Protein AF-A0AAE1NSE3-F1 (afdb_monomer_lite)

pLDDT: mean 90.67, std 11.23, range [42.59, 98.44]

InterPro domains:
  IPR002073 3'5'-cyclic nucleotide phosphodiesterase, catalytic domain [PF00233] (1-126)
  IPR002073 3'5'-cyclic nucleotide phosphodiesterase, catalytic domain [PS51845] (1-142)
  IPR023088 3'5'-cyclic nucleotide phosphodiesterase [PR00387] (44-57)
  IPR023088 3'5'-cyclic nucleotide phosphodiesterase [PR00387] (61-77)
  IPR036971 3'5'-cyclic nucleotide phosphodiesterase, catalytic domain superfamily [G3DSA:1.10.1300.10] (1-157)

Radius of gyration: 18.24 Å; chains: 1; bounding box: 42×44×53 Å

Organism: NCBI:txid1843537

Secondary structure (DSSP, 8-state):
-HHHHHTT-HHHHHHHHHHHHHHHHH---TT-HHHHHHHHHHHHHHHHTGGGGS-HHHHHHHHHHHHHHHHHHHHHHHHTT----GGG-TTT--HHHHHHHHIIIIIHHHHHHHHHH-GGGHHHHHHHHHHHHHHHHHHHHHHHH-TT---STHHHH-THHHHHHHHHHH-

Sequence (171 aa):
MRDIILATDLAHHLRIVSELREIAASGYDSTNPRHHQLLICLLMTAADLSDQTKDWHSSKHVAELIYKEFFTQGDLEKAMGNMPLEMMDREKAFIPELQLQFLDDVAIPVYEIVAKMFPEAVEPYNNVKANFRHWSRLKDVYKRRKPASTSSLEVFEDDTLEDELEIEQQA

Structure (mmCIF, N/CA/C/O backbone):
data_AF-A0AAE1NSE3-F1
#
_entry.id   AF-A0AAE1NSE3-F1
#
loop_
_atom_site.group_PDB
_atom_site.id
_atom_site.type_symbol
_atom_site.label_atom_id
_atom_site.label_alt_id
_atom_site.label_comp_id
_atom_site.label_asym_id
_atom_site.label_entity_id
_atom_site.label_seq_id
_atom_site.pdbx_PDB_ins_code
_atom_site.Cartn_x
_atom_site.Cartn_y
_atom_site.Cartn_z
_atom_site.occupancy
_atom_site.B_iso_or_equiv
_atom_site.auth_seq_id
_atom_site.auth_comp_id
_atom_site.auth_asym_id
_atom_site.auth_atom_id
_atom_site.pdbx_PDB_model_num
ATOM 1 N N . MET A 1 1 ? -4.362 -9.459 -20.816 1.00 78.50 1 MET A N 1
ATOM 2 C CA . MET A 1 1 ? -5.495 -9.142 -19.915 1.00 78.50 1 MET A CA 1
ATOM 3 C C . MET A 1 1 ? -5.504 -10.054 -18.694 1.00 78.50 1 MET A C 1
ATOM 5 O O . MET A 1 1 ? -5.364 -9.522 -17.607 1.00 78.50 1 MET A O 1
ATOM 9 N N . ARG A 1 2 ? -5.567 -11.390 -18.846 1.00 88.06 2 ARG A N 1
ATOM 10 C CA . ARG A 1 2 ? -5.487 -12.345 -17.717 1.00 88.06 2 ARG A CA 1
ATOM 11 C C . ARG A 1 2 ? -4.340 -12.045 -16.744 1.00 88.06 2 ARG A C 1
ATOM 13 O O . ARG A 1 2 ? -4.592 -11.837 -15.568 1.00 88.06 2 ARG A O 1
ATOM 20 N N . ASP A 1 3 ? -3.110 -11.975 -17.244 1.00 81.44 3 ASP A N 1
ATOM 21 C CA . ASP A 1 3 ? -1.923 -11.814 -16.385 1.00 81.44 3 ASP A CA 1
ATOM 22 C C . ASP A 1 3 ? -1.854 -10.440 -15.708 1.00 81.44 3 ASP A C 1
ATOM 24 O O . ASP A 1 3 ? -1.223 -10.289 -14.672 1.00 81.44 3 ASP A O 1
ATOM 28 N N . ILE A 1 4 ? -2.542 -9.449 -16.278 1.00 84.50 4 ILE A N 1
ATOM 29 C CA . ILE A 1 4 ? -2.635 -8.098 -15.726 1.00 84.50 4 ILE A CA 1
ATOM 30 C C . ILE A 1 4 ? -3.609 -8.089 -14.545 1.00 84.50 4 ILE A C 1
ATOM 32 O O . ILE A 1 4 ? -3.285 -7.543 -13.502 1.00 84.50 4 ILE A O 1
ATOM 36 N N . ILE A 1 5 ? -4.758 -8.759 -14.674 1.00 88.19 5 ILE A N 1
ATOM 37 C CA . ILE A 1 5 ? -5.710 -8.926 -13.564 1.00 88.19 5 ILE A CA 1
ATOM 38 C C . ILE A 1 5 ? -5.058 -9.720 -12.427 1.00 88.19 5 ILE A C 1
ATOM 40 O O . ILE A 1 5 ? -5.189 -9.361 -11.271 1.00 88.19 5 ILE A O 1
ATOM 44 N N . LEU A 1 6 ? -4.295 -10.771 -12.736 1.00 84.56 6 LEU A N 1
ATOM 45 C CA . LEU A 1 6 ? -3.573 -11.522 -11.702 1.00 84.56 6 LEU A CA 1
ATOM 46 C C . LEU A 1 6 ? -2.472 -10.700 -11.012 1.00 84.56 6 LEU A C 1
ATOM 48 O O . LEU A 1 6 ? -2.054 -11.058 -9.916 1.00 84.56 6 LEU A O 1
ATOM 52 N N . ALA A 1 7 ? -2.004 -9.613 -11.629 1.00 84.75 7 ALA A N 1
ATOM 53 C CA . ALA A 1 7 ? -1.001 -8.735 -11.040 1.00 84.75 7 ALA A CA 1
ATOM 54 C C . ALA A 1 7 ? -1.568 -7.761 -9.992 1.00 84.75 7 ALA A C 1
ATOM 56 O O . ALA A 1 7 ? -0.774 -7.165 -9.267 1.00 84.75 7 ALA A O 1
ATOM 57 N N . THR A 1 8 ? -2.897 -7.608 -9.888 1.00 89.31 8 THR A N 1
ATOM 58 C CA . THR A 1 8 ? -3.532 -6.817 -8.814 1.00 89.31 8 THR A CA 1
ATOM 59 C C . THR A 1 8 ? -3.556 -7.573 -7.481 1.00 89.31 8 THR A C 1
ATOM 61 O O . THR A 1 8 ? -3.733 -6.972 -6.430 1.00 89.31 8 THR A O 1
ATOM 64 N N . ASP A 1 9 ? -3.325 -8.891 -7.487 1.00 93.00 9 ASP A N 1
ATOM 65 C CA . ASP A 1 9 ? -3.123 -9.656 -6.256 1.00 93.00 9 ASP A CA 1
ATOM 66 C C . ASP A 1 9 ? -1.811 -9.220 -5.578 1.00 93.00 9 ASP A C 1
ATOM 68 O O . ASP A 1 9 ? -0.711 -9.480 -6.081 1.00 93.00 9 ASP A O 1
ATOM 72 N N . LEU A 1 10 ? -1.910 -8.597 -4.401 1.00 92.94 10 LEU A N 1
ATOM 73 C CA . LEU A 1 10 ? -0.743 -8.187 -3.617 1.00 92.94 10 LEU A CA 1
ATOM 74 C C . LEU A 1 10 ? 0.176 -9.368 -3.274 1.00 92.94 10 LEU A C 1
ATOM 76 O O . LEU A 1 10 ? 1.393 -9.197 -3.241 1.00 92.94 10 LEU A O 1
ATOM 80 N N . ALA A 1 11 ? -0.346 -10.588 -3.107 1.00 93.06 11 ALA A N 1
ATOM 81 C CA . ALA A 1 11 ? 0.502 -11.760 -2.903 1.00 93.06 11 ALA A CA 1
ATOM 82 C C . ALA A 1 11 ? 1.337 -12.078 -4.153 1.00 93.06 11 ALA A C 1
ATOM 84 O O . ALA A 1 11 ? 2.470 -12.547 -4.040 1.00 93.06 11 ALA A O 1
ATOM 85 N N . HIS A 1 12 ? 0.807 -11.819 -5.353 1.00 93.94 12 HIS A N 1
ATOM 86 C CA . HIS A 1 12 ? 1.590 -11.882 -6.584 1.00 93.94 12 HIS A CA 1
ATOM 87 C C . HIS A 1 12 ? 2.639 -10.773 -6.633 1.00 93.94 12 HIS A C 1
ATOM 89 O O . HIS A 1 12 ? 3.799 -11.075 -6.916 1.00 93.94 12 HIS A O 1
ATOM 95 N N . HIS A 1 13 ? 2.269 -9.531 -6.308 1.00 95.56 13 HIS A N 1
ATOM 96 C CA . HIS A 1 13 ? 3.212 -8.412 -6.256 1.00 95.56 13 HIS A CA 1
ATOM 97 C C . HIS A 1 13 ? 4.409 -8.708 -5.333 1.00 95.56 13 HIS A C 1
ATOM 99 O O . HIS A 1 13 ? 5.562 -8.607 -5.754 1.00 95.56 13 HIS A O 1
ATOM 105 N N . LEU A 1 14 ? 4.147 -9.175 -4.108 1.00 94.31 14 LEU A N 1
ATOM 106 C CA . LEU A 1 14 ? 5.182 -9.499 -3.121 1.00 94.31 14 LEU A CA 1
ATOM 107 C C . LEU A 1 14 ? 6.136 -10.610 -3.586 1.00 94.31 14 LEU A C 1
ATOM 109 O O . LEU A 1 14 ? 7.305 -10.609 -3.206 1.00 94.31 14 LEU A O 1
ATOM 113 N N . ARG A 1 15 ? 5.683 -11.536 -4.444 1.00 96.00 15 ARG A N 1
ATOM 114 C CA . ARG A 1 15 ? 6.551 -12.574 -5.029 1.00 96.00 15 ARG A CA 1
ATOM 115 C C . ARG A 1 15 ? 7.545 -12.022 -6.051 1.00 96.00 15 ARG A C 1
ATOM 117 O O . ARG A 1 15 ? 8.615 -12.602 -6.197 1.00 96.00 15 ARG A O 1
ATOM 124 N N . ILE A 1 16 ? 7.198 -10.943 -6.756 1.00 96.12 16 ILE A N 1
ATOM 125 C CA . ILE A 1 16 ? 8.005 -10.390 -7.860 1.00 96.12 16 ILE A CA 1
ATOM 126 C C . ILE A 1 16 ? 8.756 -9.102 -7.490 1.00 96.12 16 ILE A C 1
ATOM 128 O O . ILE A 1 16 ? 9.538 -8.600 -8.294 1.00 96.12 16 ILE A O 1
ATOM 132 N N . VAL A 1 17 ? 8.549 -8.551 -6.287 1.00 96.56 17 VAL A N 1
ATOM 133 C CA . VAL A 1 17 ? 9.111 -7.248 -5.879 1.00 96.56 17 VAL A CA 1
ATOM 134 C C . VAL A 1 17 ? 10.645 -7.200 -5.911 1.00 96.56 17 VAL A C 1
ATOM 136 O O . VAL A 1 17 ? 11.227 -6.155 -6.197 1.00 96.56 17 VAL A O 1
ATOM 139 N N . SER A 1 18 ? 11.325 -8.323 -5.669 1.00 97.25 18 SER A N 1
ATOM 140 C CA . SER A 1 18 ? 12.786 -8.414 -5.781 1.00 97.25 18 SER A CA 1
ATOM 141 C C . SER A 1 18 ? 13.264 -8.216 -7.222 1.00 97.25 18 SER A C 1
ATOM 143 O O . SER A 1 18 ? 14.172 -7.420 -7.449 1.00 97.25 18 SER A O 1
ATOM 145 N N . GLU A 1 19 ? 12.612 -8.862 -8.193 1.00 97.56 19 GLU A N 1
ATOM 146 C CA . GLU A 1 19 ? 12.887 -8.675 -9.624 1.00 97.56 19 GLU A CA 1
ATOM 147 C C . GLU A 1 19 ? 12.563 -7.239 -10.061 1.00 97.56 19 GLU A C 1
ATOM 149 O O . GLU A 1 19 ? 13.322 -6.633 -10.813 1.00 97.56 19 GLU A O 1
ATOM 154 N N . LEU A 1 20 ? 11.476 -6.652 -9.543 1.00 97.75 20 LEU A N 1
ATOM 155 C CA . LEU A 1 20 ? 11.123 -5.250 -9.799 1.00 97.75 20 LEU A CA 1
ATOM 156 C C . LEU A 1 20 ? 12.217 -4.280 -9.325 1.00 97.75 20 LEU A C 1
ATOM 158 O O . LEU A 1 20 ? 12.589 -3.347 -10.041 1.00 97.75 20 LEU A O 1
ATOM 162 N N . ARG A 1 21 ? 12.785 -4.519 -8.139 1.00 97.81 21 ARG A N 1
ATOM 163 C CA . ARG A 1 21 ? 13.918 -3.735 -7.624 1.00 97.81 21 ARG A CA 1
ATOM 164 C C . ARG A 1 21 ? 15.176 -3.920 -8.471 1.00 97.81 21 ARG A C 1
ATOM 166 O O . ARG A 1 21 ? 15.904 -2.949 -8.685 1.00 97.81 21 ARG A O 1
ATOM 173 N N . GLU A 1 22 ? 15.426 -5.135 -8.954 1.00 97.50 22 GLU A N 1
ATOM 174 C CA . GLU A 1 22 ? 16.567 -5.444 -9.817 1.00 97.50 22 GLU A CA 1
ATOM 175 C C . GLU A 1 22 ? 16.472 -4.720 -11.161 1.00 97.50 22 GLU A C 1
ATOM 177 O O . GLU A 1 22 ? 17.430 -4.044 -11.543 1.00 97.50 22 GLU A O 1
ATOM 182 N N . ILE A 1 23 ? 15.325 -4.763 -11.849 1.00 97.38 23 ILE A N 1
ATOM 183 C CA . ILE A 1 23 ? 15.157 -4.047 -13.127 1.00 97.38 23 ILE A CA 1
ATOM 184 C C . ILE A 1 23 ? 15.243 -2.529 -12.938 1.00 97.38 23 ILE A C 1
ATOM 186 O O . ILE A 1 23 ? 15.816 -1.833 -13.773 1.00 97.38 23 ILE A O 1
ATOM 190 N N . ALA A 1 24 ? 14.745 -2.001 -11.816 1.00 96.81 24 ALA A N 1
ATOM 191 C CA . ALA A 1 24 ? 14.853 -0.579 -11.510 1.00 96.81 24 ALA A CA 1
ATOM 192 C C . ALA A 1 24 ? 16.297 -0.156 -11.190 1.00 96.81 24 ALA A C 1
ATOM 194 O O . ALA A 1 24 ? 16.649 1.008 -11.352 1.00 96.81 24 ALA A O 1
ATOM 195 N N . ALA A 1 25 ? 17.145 -1.074 -10.714 1.00 96.62 25 ALA A N 1
ATOM 196 C CA . ALA A 1 25 ? 18.559 -0.813 -10.446 1.00 96.62 25 ALA A CA 1
ATOM 197 C C . ALA A 1 25 ? 19.457 -1.002 -11.676 1.00 96.62 25 ALA A C 1
ATOM 199 O O . ALA A 1 25 ? 20.375 -0.213 -11.878 1.00 96.62 25 ALA A O 1
ATOM 200 N N . SER A 1 26 ? 19.208 -2.047 -12.464 1.00 95.69 26 SER A N 1
ATOM 201 C CA . SER A 1 26 ? 20.019 -2.433 -13.627 1.00 95.69 26 SER A CA 1
ATOM 202 C C . SER A 1 26 ? 19.624 -1.707 -14.915 1.00 95.69 26 SER A C 1
ATOM 204 O O . SER A 1 26 ? 20.433 -1.617 -15.836 1.00 95.69 26 SER A O 1
ATOM 206 N N . GLY A 1 27 ? 18.418 -1.140 -14.956 1.00 95.69 27 GLY A N 1
ATOM 207 C CA . GLY A 1 27 ? 17.861 -0.482 -16.127 1.00 95.69 27 GLY A CA 1
ATOM 208 C C . GLY A 1 27 ? 16.859 -1.375 -16.854 1.00 95.69 27 GLY A C 1
ATOM 209 O O . GLY A 1 27 ? 17.023 -2.587 -17.002 1.00 95.69 27 GLY A O 1
ATOM 210 N N . TYR A 1 28 ? 15.789 -0.749 -17.327 1.00 96.94 28 TYR A N 1
ATOM 211 C CA . TYR A 1 28 ? 14.774 -1.415 -18.125 1.00 96.94 28 TYR A CA 1
ATOM 212 C C . TYR A 1 28 ? 15.289 -1.712 -19.546 1.00 96.94 28 TYR A C 1
ATOM 214 O O . TYR A 1 28 ? 15.860 -0.837 -20.193 1.00 96.94 28 TYR A O 1
ATOM 222 N N . ASP A 1 29 ? 15.026 -2.920 -20.054 1.00 97.31 29 ASP A N 1
ATOM 223 C CA . ASP A 1 29 ? 15.384 -3.360 -21.406 1.00 97.31 29 ASP A CA 1
ATOM 224 C C . ASP A 1 29 ? 14.097 -3.696 -22.167 1.00 97.31 29 ASP A C 1
ATOM 226 O O . ASP A 1 29 ? 13.397 -4.654 -21.837 1.00 97.31 29 ASP A O 1
ATOM 230 N N . SER A 1 30 ? 13.783 -2.905 -23.194 1.00 95.50 30 SER A N 1
ATOM 231 C CA . SER A 1 30 ? 12.582 -3.075 -24.021 1.00 95.50 30 SER A CA 1
ATOM 232 C C . SER A 1 30 ? 12.637 -4.288 -24.950 1.00 95.50 30 SER A C 1
ATOM 234 O O . SER A 1 30 ? 11.628 -4.680 -25.529 1.00 95.50 30 SER A O 1
ATOM 236 N N . THR A 1 31 ? 13.799 -4.915 -25.112 1.00 97.25 31 THR A N 1
ATOM 237 C CA . THR A 1 31 ? 13.920 -6.147 -25.895 1.00 97.25 31 THR A CA 1
ATOM 23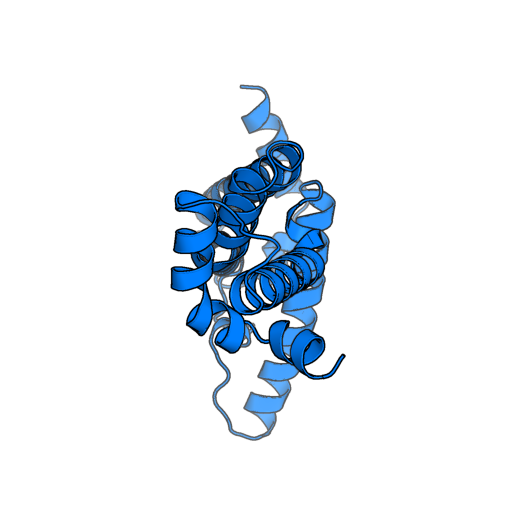8 C C . THR A 1 31 ? 13.704 -7.394 -25.044 1.00 97.25 31 THR A C 1
ATOM 240 O O . THR A 1 31 ? 13.437 -8.464 -25.592 1.00 97.25 31 THR A O 1
ATOM 243 N N . ASN A 1 32 ? 13.746 -7.259 -23.712 1.00 97.69 32 ASN A N 1
ATOM 244 C CA . ASN A 1 32 ? 13.552 -8.351 -22.772 1.00 97.69 32 ASN A CA 1
ATOM 245 C C . ASN A 1 32 ? 12.054 -8.535 -22.437 1.00 97.69 32 ASN A C 1
ATOM 247 O O . ASN A 1 32 ? 11.460 -7.700 -21.744 1.00 97.69 32 ASN A O 1
ATOM 251 N N . PRO A 1 33 ? 11.419 -9.656 -22.844 1.00 96.69 33 PRO A N 1
ATOM 252 C CA . PRO A 1 33 ? 9.999 -9.888 -22.581 1.00 96.69 33 PRO A CA 1
ATOM 253 C C . PRO A 1 33 ? 9.652 -9.952 -21.086 1.00 96.69 33 PRO A C 1
ATOM 255 O O . PRO A 1 33 ? 8.550 -9.565 -20.694 1.00 96.69 33 PRO A O 1
ATOM 258 N N . ARG A 1 34 ? 10.587 -10.407 -20.236 1.00 96.06 34 ARG A N 1
ATOM 259 C CA . ARG A 1 34 ? 10.389 -10.458 -18.781 1.00 96.06 34 ARG A CA 1
ATOM 260 C C . ARG A 1 34 ? 10.358 -9.057 -18.182 1.00 96.06 34 ARG A C 1
ATOM 262 O O . ARG A 1 34 ? 9.493 -8.795 -17.353 1.00 96.06 34 ARG A O 1
ATOM 269 N N . HIS A 1 35 ? 11.233 -8.152 -18.629 1.00 97.69 35 HIS A N 1
ATOM 270 C CA . HIS A 1 35 ? 11.219 -6.757 -18.173 1.00 97.69 35 HIS A CA 1
ATOM 271 C C . HIS A 1 35 ? 9.891 -6.095 -18.551 1.00 97.69 35 HIS A C 1
ATOM 273 O O . HIS A 1 35 ? 9.254 -5.480 -17.698 1.00 97.69 35 HIS A O 1
ATOM 279 N N . HIS A 1 36 ? 9.423 -6.299 -19.787 1.00 96.50 36 HIS A N 1
ATOM 280 C CA . HIS A 1 36 ? 8.106 -5.833 -20.232 1.00 96.50 36 HIS A CA 1
ATOM 281 C C . HIS A 1 36 ? 6.966 -6.336 -19.337 1.00 96.50 36 HIS A C 1
ATOM 283 O O . HIS A 1 36 ? 6.117 -5.550 -18.918 1.00 96.50 36 HIS A O 1
ATOM 289 N N . GLN A 1 37 ? 6.945 -7.634 -19.023 1.00 95.81 37 GLN A N 1
ATOM 290 C CA . GLN A 1 37 ? 5.932 -8.220 -18.145 1.00 95.81 37 GLN A CA 1
ATOM 291 C C . GLN A 1 37 ? 5.978 -7.611 -16.737 1.00 95.81 37 GLN A C 1
ATOM 293 O O . GLN A 1 37 ? 4.945 -7.198 -16.214 1.00 95.81 37 GLN A O 1
ATOM 298 N N . LEU A 1 38 ? 7.169 -7.540 -16.140 1.00 97.00 38 LEU A N 1
ATOM 299 C CA . LEU A 1 38 ? 7.388 -6.987 -14.806 1.00 97.00 38 LEU A CA 1
ATOM 300 C C . LEU A 1 38 ? 6.944 -5.523 -14.719 1.00 97.00 38 LEU A C 1
ATOM 302 O O . LEU A 1 38 ? 6.233 -5.154 -13.787 1.00 97.00 38 LEU A O 1
ATOM 306 N N . LEU A 1 39 ? 7.285 -4.712 -15.723 1.00 97.06 39 LEU A N 1
ATOM 307 C CA . LEU A 1 39 ? 6.858 -3.319 -15.790 1.00 97.06 39 LEU A CA 1
ATOM 308 C C . LEU A 1 39 ? 5.329 -3.195 -15.838 1.00 97.06 39 LEU A C 1
ATOM 310 O O . LEU A 1 39 ? 4.761 -2.379 -15.118 1.00 97.06 39 LEU A O 1
ATOM 314 N N . ILE A 1 40 ? 4.647 -4.020 -16.638 1.00 96.69 40 ILE A N 1
ATOM 315 C CA . ILE A 1 40 ? 3.177 -4.021 -16.694 1.00 96.69 40 ILE A CA 1
ATOM 316 C C . ILE A 1 40 ? 2.580 -4.395 -15.332 1.00 96.69 40 ILE A C 1
ATOM 318 O O . ILE A 1 40 ? 1.628 -3.751 -14.896 1.00 96.69 40 ILE A O 1
ATOM 322 N N . CYS A 1 41 ? 3.134 -5.402 -14.649 1.00 96.94 41 CYS A N 1
ATOM 323 C CA . CYS A 1 41 ? 2.687 -5.777 -13.308 1.00 96.94 41 CYS A CA 1
ATOM 324 C C . CYS A 1 41 ? 2.870 -4.626 -12.310 1.00 96.94 41 CYS A C 1
ATOM 326 O O . CYS A 1 41 ? 1.931 -4.309 -11.588 1.00 96.94 41 CYS A O 1
ATOM 328 N N . LEU A 1 42 ? 4.035 -3.969 -12.308 1.00 97.62 42 LEU A N 1
ATOM 329 C CA . LEU A 1 42 ? 4.307 -2.820 -11.441 1.00 97.62 42 LEU A CA 1
ATOM 330 C C . LEU A 1 42 ? 3.320 -1.677 -11.683 1.00 97.62 42 LEU A C 1
ATOM 332 O O . LEU A 1 42 ? 2.756 -1.154 -10.729 1.00 97.62 42 LEU A O 1
ATOM 336 N N . LEU A 1 43 ? 3.101 -1.297 -12.945 1.00 97.56 43 LEU A N 1
ATOM 337 C CA . LEU A 1 43 ? 2.189 -0.205 -13.288 1.00 97.56 43 LEU A CA 1
ATOM 338 C C . LEU A 1 43 ? 0.735 -0.545 -12.948 1.00 97.56 43 LEU A C 1
ATOM 340 O O . LEU A 1 43 ? -0.013 0.344 -12.555 1.00 97.56 43 LEU A O 1
ATOM 344 N N . MET A 1 44 ? 0.342 -1.816 -13.062 1.00 97.94 44 MET A N 1
ATOM 345 C CA . MET A 1 44 ? -0.983 -2.267 -12.642 1.00 97.94 44 MET A CA 1
ATOM 346 C C . MET A 1 44 ? -1.151 -2.168 -11.122 1.00 97.94 44 MET A C 1
ATOM 348 O O . MET A 1 44 ? -2.127 -1.580 -10.671 1.00 97.94 44 MET A O 1
ATOM 352 N N . THR A 1 45 ? -0.180 -2.648 -10.335 1.00 97.19 45 THR A N 1
ATOM 353 C CA . THR A 1 45 ? -0.202 -2.471 -8.872 1.00 97.19 45 THR A CA 1
ATOM 354 C C . THR A 1 45 ? -0.190 -0.989 -8.490 1.00 97.19 45 THR A C 1
ATOM 356 O O . THR A 1 45 ? -0.945 -0.574 -7.621 1.00 97.19 45 THR A O 1
ATOM 359 N N . ALA A 1 46 ? 0.627 -0.161 -9.146 1.00 97.88 46 ALA A N 1
ATOM 360 C CA . ALA A 1 46 ? 0.650 1.276 -8.884 1.00 97.88 46 ALA A CA 1
ATOM 361 C C . ALA A 1 46 ? -0.719 1.917 -9.164 1.00 97.88 46 ALA A C 1
ATOM 363 O O . ALA A 1 46 ? -1.216 2.674 -8.337 1.00 97.88 46 ALA A O 1
ATOM 364 N N . ALA A 1 47 ? -1.366 1.574 -10.281 1.00 97.75 47 ALA A N 1
ATOM 365 C CA . ALA A 1 47 ? -2.706 2.062 -10.595 1.00 97.75 47 ALA A CA 1
ATOM 366 C C . ALA A 1 47 ? -3.741 1.656 -9.530 1.00 97.75 47 ALA A C 1
ATOM 368 O O . ALA A 1 47 ? -4.513 2.508 -9.088 1.00 97.75 47 ALA A O 1
ATOM 369 N N . ASP A 1 48 ? -3.703 0.399 -9.082 1.00 97.50 48 ASP A N 1
ATOM 370 C CA . ASP A 1 48 ? -4.582 -0.145 -8.035 1.00 97.50 48 ASP A CA 1
ATOM 371 C C . ASP A 1 48 ? -4.383 0.554 -6.676 1.00 97.50 48 ASP A C 1
ATOM 373 O O . ASP A 1 48 ? -5.313 0.714 -5.897 1.00 97.50 48 ASP A O 1
ATOM 377 N N . LEU A 1 49 ? -3.170 1.055 -6.416 1.00 97.62 49 LEU A N 1
ATOM 378 C CA . LEU A 1 49 ? -2.810 1.784 -5.196 1.00 97.62 49 LEU A CA 1
ATOM 379 C C . LEU A 1 49 ? -2.787 3.314 -5.371 1.00 97.62 49 LEU A C 1
ATOM 381 O O . LEU A 1 49 ? -2.235 4.028 -4.529 1.00 97.62 49 LEU A O 1
ATOM 385 N N . SER A 1 50 ? -3.328 3.844 -6.471 1.00 97.94 50 SER A N 1
ATOM 386 C CA . SER A 1 50 ? -3.170 5.262 -6.836 1.00 97.94 50 SER A CA 1
ATOM 387 C C . SER A 1 50 ? -3.886 6.256 -5.923 1.00 97.94 50 SER A C 1
ATOM 389 O O . SER A 1 50 ? -3.507 7.429 -5.888 1.00 97.94 50 SER A O 1
ATOM 391 N N . ASP A 1 51 ? -4.838 5.801 -5.110 1.00 97.69 51 ASP A N 1
ATOM 392 C CA . ASP A 1 51 ? -5.452 6.623 -4.062 1.00 97.69 51 ASP A CA 1
ATOM 393 C C . ASP A 1 51 ? -4.429 7.094 -3.019 1.00 97.69 51 ASP A C 1
ATOM 395 O O . ASP A 1 51 ? -4.524 8.204 -2.497 1.00 97.69 51 ASP A O 1
ATOM 399 N N . GLN A 1 52 ? -3.375 6.306 -2.781 1.00 97.62 52 GLN A N 1
ATOM 400 C CA . GLN A 1 52 ? -2.328 6.653 -1.816 1.00 97.62 52 GLN A CA 1
ATOM 401 C C . GLN A 1 52 ? -1.411 7.783 -2.294 1.00 97.62 52 GLN A C 1
ATOM 403 O O . GLN A 1 52 ? -0.664 8.344 -1.493 1.00 97.62 52 GLN A O 1
ATOM 408 N N . THR A 1 53 ? -1.471 8.145 -3.579 1.00 97.56 53 THR A N 1
ATOM 409 C CA . THR A 1 53 ? -0.687 9.251 -4.153 1.00 97.56 53 THR A CA 1
ATOM 410 C C . THR A 1 53 ? -1.430 10.578 -4.141 1.00 97.56 53 THR A C 1
ATOM 412 O O . THR A 1 53 ? -0.897 11.572 -4.645 1.00 97.56 53 THR A O 1
ATOM 415 N N . LYS A 1 54 ? -2.690 10.586 -3.704 1.00 96.44 54 LYS A N 1
ATOM 416 C CA . LYS A 1 54 ? -3.504 11.798 -3.619 1.00 96.44 54 LYS A CA 1
ATOM 417 C C . LYS A 1 54 ? -3.181 12.548 -2.332 1.00 96.44 54 LYS A C 1
ATOM 419 O O . LYS A 1 54 ? -2.319 12.135 -1.554 1.00 96.44 54 LYS A O 1
ATOM 424 N N . ASP A 1 55 ? -3.840 13.681 -2.145 1.00 94.56 55 ASP A N 1
ATOM 425 C CA . ASP A 1 55 ? -3.751 14.438 -0.906 1.00 94.56 55 ASP A CA 1
ATOM 426 C C . ASP A 1 55 ? -4.265 13.625 0.296 1.00 94.56 55 ASP A C 1
ATOM 428 O O . ASP A 1 55 ? -4.918 12.584 0.157 1.00 94.56 55 ASP A O 1
ATOM 432 N N . TRP A 1 56 ? -3.961 14.133 1.488 1.00 93.44 56 TRP A N 1
ATOM 433 C CA . TRP A 1 56 ? -4.303 13.499 2.754 1.00 93.44 56 TRP A CA 1
ATOM 434 C C . TRP A 1 56 ? -5.798 13.198 2.896 1.00 93.44 56 TRP A C 1
ATOM 436 O O . TRP A 1 56 ? -6.149 12.088 3.296 1.00 93.44 56 TRP A O 1
ATOM 446 N N . HIS A 1 57 ? -6.680 14.139 2.544 1.00 91.75 57 HIS A N 1
ATOM 447 C CA . HIS A 1 57 ? -8.121 13.956 2.726 1.00 91.75 57 HIS A CA 1
ATOM 448 C C . HIS A 1 57 ? -8.641 12.840 1.821 1.00 91.75 57 HIS A C 1
ATOM 450 O O . HIS A 1 57 ? -9.395 11.977 2.271 1.00 91.75 57 HIS A O 1
ATOM 456 N N . SER A 1 58 ? -8.168 12.801 0.573 1.00 94.19 58 SER A N 1
ATOM 457 C CA . SER A 1 58 ? -8.480 11.720 -0.365 1.00 94.19 58 SER A CA 1
ATOM 458 C C . SER A 1 58 ? -8.009 10.353 0.157 1.00 94.19 58 SER A C 1
ATOM 460 O O . SER A 1 58 ? -8.801 9.412 0.216 1.00 94.19 58 SER A O 1
ATOM 462 N N . SER A 1 59 ? -6.747 10.235 0.595 1.00 94.19 59 SER A N 1
ATOM 463 C CA . SER A 1 59 ? -6.190 8.974 1.125 1.00 94.19 59 SER A CA 1
ATOM 464 C C . SER A 1 59 ? -6.911 8.516 2.402 1.00 94.19 59 SER A C 1
ATOM 466 O O . SER A 1 59 ? -7.270 7.340 2.522 1.00 94.19 59 SER A O 1
ATOM 468 N N . LYS A 1 60 ? -7.206 9.440 3.328 1.00 93.25 60 LYS A N 1
ATOM 469 C CA . LYS A 1 60 ? -7.958 9.159 4.561 1.00 93.25 60 LYS A CA 1
ATOM 470 C C . LYS A 1 60 ? -9.379 8.679 4.258 1.00 93.25 60 LYS A C 1
ATOM 472 O O . LYS A 1 60 ? -9.815 7.691 4.846 1.00 93.25 60 LYS A O 1
ATOM 477 N N . HIS A 1 61 ? -10.082 9.331 3.331 1.00 93.75 61 HIS A N 1
ATOM 478 C CA . HIS A 1 61 ? -11.434 8.928 2.946 1.00 93.75 61 HIS A CA 1
ATOM 479 C C . HIS A 1 61 ? -11.459 7.528 2.318 1.00 93.75 61 HIS A C 1
ATOM 481 O O . HIS A 1 61 ? -12.308 6.706 2.654 1.00 93.75 61 HIS A O 1
ATOM 487 N N . VAL A 1 62 ? -10.488 7.204 1.461 1.00 95.62 62 VAL A N 1
ATOM 488 C CA . VAL A 1 62 ? -10.376 5.851 0.898 1.00 95.62 62 VAL A CA 1
ATOM 489 C C . VAL A 1 62 ? -10.099 4.815 1.990 1.00 95.62 62 VAL A C 1
ATOM 491 O O . VAL A 1 62 ? -10.716 3.750 1.985 1.00 95.62 62 VAL A O 1
ATOM 494 N N . ALA A 1 63 ? -9.248 5.124 2.974 1.00 95.12 63 ALA A N 1
ATOM 495 C CA . ALA A 1 63 ? -9.036 4.237 4.118 1.00 95.12 63 ALA A CA 1
ATOM 496 C C . ALA A 1 63 ? -10.338 3.982 4.902 1.00 95.12 63 ALA A C 1
ATOM 498 O O . ALA A 1 63 ? -10.610 2.842 5.276 1.00 95.12 63 ALA A O 1
ATOM 499 N N . GLU A 1 64 ? -11.171 5.006 5.108 1.00 94.56 64 GLU A N 1
ATOM 500 C CA . GLU A 1 64 ? -12.487 4.862 5.744 1.00 94.56 64 GLU A CA 1
ATOM 501 C C . GLU A 1 64 ? -13.381 3.862 4.991 1.00 94.56 64 GLU A C 1
ATOM 503 O O . GLU A 1 64 ? -13.984 2.977 5.605 1.00 94.56 64 GLU A O 1
ATOM 508 N N . LEU A 1 65 ? -13.439 3.964 3.659 1.00 95.62 65 LEU A N 1
ATOM 509 C CA . LEU A 1 65 ? -14.211 3.050 2.813 1.00 95.62 65 LEU A CA 1
ATOM 510 C C . LEU A 1 65 ? -13.683 1.610 2.898 1.00 95.62 65 LEU A C 1
ATOM 512 O O . LEU A 1 65 ? -14.473 0.683 3.081 1.00 95.62 65 LEU A O 1
ATOM 516 N N . ILE A 1 66 ? -12.359 1.430 2.845 1.00 95.38 66 ILE A N 1
ATOM 517 C CA . ILE A 1 66 ? -11.708 0.115 2.948 1.00 95.38 66 ILE A CA 1
ATOM 518 C C . ILE A 1 66 ? -12.042 -0.555 4.284 1.00 95.38 66 ILE A C 1
ATOM 520 O O . ILE A 1 66 ? -12.454 -1.713 4.313 1.00 95.38 66 ILE A O 1
ATOM 524 N N . TYR A 1 67 ? -11.917 0.159 5.406 1.00 95.12 67 TYR A N 1
ATOM 525 C CA . TYR A 1 67 ? -12.204 -0.440 6.711 1.00 95.12 67 TYR A CA 1
ATOM 526 C C . TYR A 1 67 ? -13.695 -0.701 6.931 1.00 95.12 67 TYR A C 1
ATOM 528 O O . TYR A 1 67 ? -14.040 -1.693 7.570 1.00 95.12 67 TYR A O 1
ATOM 536 N N . LYS A 1 68 ? -14.596 0.113 6.363 1.00 94.25 68 LYS A N 1
ATOM 537 C CA . LYS A 1 68 ? -16.036 -0.205 6.347 1.00 94.25 68 LYS A CA 1
ATOM 538 C C . LYS A 1 68 ? -16.302 -1.547 5.658 1.00 94.25 68 LYS A C 1
ATOM 540 O O . LYS A 1 68 ? -17.093 -2.345 6.170 1.00 94.25 68 LYS A O 1
ATOM 545 N N . GLU A 1 69 ? -15.629 -1.817 4.543 1.00 96.25 69 GLU A N 1
ATOM 546 C CA . GLU A 1 69 ? -15.720 -3.099 3.841 1.00 96.25 69 GLU A CA 1
ATOM 547 C C . GLU A 1 69 ? -15.108 -4.246 4.663 1.00 96.25 69 GLU A C 1
ATOM 549 O O . GLU A 1 69 ? -15.791 -5.236 4.933 1.00 96.25 69 GLU A O 1
ATOM 554 N N . PHE A 1 70 ? -13.873 -4.089 5.152 1.00 96.12 70 PHE A N 1
ATOM 555 C CA . PHE A 1 70 ? -13.181 -5.109 5.952 1.00 96.12 70 PHE A CA 1
ATOM 556 C C . PHE A 1 70 ? -13.947 -5.493 7.212 1.00 96.12 70 PHE A C 1
ATOM 558 O O . PHE A 1 70 ? -14.058 -6.675 7.531 1.00 96.12 70 PHE A O 1
ATOM 565 N N . PHE A 1 71 ? -14.524 -4.520 7.913 1.00 95.56 71 PHE A N 1
ATOM 566 C CA . PHE A 1 71 ? -15.316 -4.791 9.107 1.00 95.56 71 PHE A CA 1
ATOM 567 C C . PHE A 1 71 ? -16.648 -5.464 8.782 1.00 95.56 71 PHE A C 1
ATOM 569 O O . PHE A 1 71 ? -17.108 -6.305 9.549 1.00 95.56 71 PHE A O 1
ATOM 576 N N . THR A 1 72 ? -17.255 -5.152 7.633 1.00 96.25 72 THR A N 1
ATOM 577 C CA . THR A 1 72 ? -18.452 -5.866 7.166 1.00 96.25 72 THR A CA 1
ATOM 578 C C . THR A 1 72 ? -18.130 -7.336 6.894 1.00 96.25 72 THR A C 1
ATOM 580 O O . THR A 1 72 ? -18.884 -8.217 7.308 1.00 96.25 72 THR A O 1
ATOM 583 N N . GLN A 1 73 ? -16.990 -7.620 6.257 1.00 97.25 73 GLN A N 1
ATOM 584 C CA . GLN A 1 73 ? -16.519 -8.991 6.067 1.00 97.25 73 GLN A CA 1
ATOM 585 C C . GLN A 1 73 ? -16.223 -9.683 7.406 1.00 97.25 73 GLN A C 1
ATOM 587 O O . GLN A 1 73 ? -16.688 -10.801 7.626 1.00 97.25 73 GLN A O 1
ATOM 592 N N . GLY A 1 74 ? -15.499 -9.028 8.316 1.00 97.38 74 GLY A N 1
ATOM 593 C CA . GLY A 1 74 ? -15.146 -9.612 9.610 1.00 97.38 74 GLY A CA 1
ATOM 594 C C . GLY A 1 74 ? -16.361 -9.948 10.478 1.00 97.38 74 GLY A C 1
ATOM 595 O O . GLY A 1 74 ? -16.374 -10.980 11.151 1.00 97.38 74 GLY A O 1
ATOM 596 N N . ASP A 1 75 ? -17.422 -9.139 10.420 1.00 96.75 75 ASP A N 1
ATOM 597 C CA . ASP A 1 75 ? -18.682 -9.433 11.109 1.00 96.75 75 ASP A CA 1
ATOM 598 C C . ASP A 1 75 ? -19.375 -10.679 10.531 1.00 96.75 75 ASP A C 1
ATOM 600 O O . ASP A 1 75 ? -19.893 -11.508 11.286 1.00 96.75 75 ASP A O 1
ATOM 604 N N . LEU A 1 76 ? -19.360 -10.845 9.202 1.00 97.88 76 LEU A N 1
ATOM 605 C CA . LEU A 1 76 ? -19.884 -12.045 8.543 1.00 97.88 76 LEU A CA 1
ATOM 606 C C . LEU A 1 76 ? -19.072 -13.288 8.927 1.00 97.88 76 LEU A C 1
ATOM 608 O O . LEU A 1 76 ? -19.653 -14.329 9.233 1.00 97.88 76 LEU A O 1
ATOM 612 N N . GLU A 1 77 ? -17.743 -13.178 8.976 1.00 97.88 77 GLU A N 1
ATOM 613 C CA . GLU A 1 77 ? -16.859 -14.260 9.417 1.00 97.88 77 GLU A CA 1
ATOM 614 C C . GLU A 1 77 ? -17.161 -14.673 10.865 1.00 97.88 77 GLU A C 1
ATOM 616 O O . GLU A 1 77 ? -17.344 -15.866 11.128 1.00 97.88 77 GLU A O 1
ATOM 621 N N . LYS A 1 78 ? -17.327 -13.707 11.782 1.00 97.00 78 LYS A N 1
ATOM 622 C CA . LYS A 1 78 ? -17.750 -13.969 13.170 1.00 97.00 78 LYS A CA 1
ATOM 623 C C . LYS A 1 78 ? -19.117 -14.651 13.233 1.00 97.00 78 LYS A C 1
ATOM 625 O O . LYS A 1 78 ? -19.279 -15.621 13.974 1.00 97.00 78 LYS A O 1
ATOM 630 N N . ALA A 1 79 ? -20.093 -14.193 12.446 1.00 97.12 79 ALA A N 1
ATOM 631 C CA . ALA A 1 79 ? -21.431 -14.788 12.393 1.00 97.12 79 ALA A CA 1
ATOM 632 C C . ALA A 1 79 ? -21.419 -16.239 11.875 1.00 97.12 79 ALA A C 1
ATOM 634 O O . ALA A 1 79 ? -22.259 -17.047 12.272 1.00 97.12 79 ALA A O 1
ATOM 635 N N . MET A 1 80 ? -20.446 -16.586 11.029 1.00 97.31 80 MET A N 1
ATOM 636 C CA . MET A 1 80 ? -20.200 -17.952 10.556 1.00 97.31 80 MET A CA 1
ATOM 637 C C . MET A 1 80 ? -19.396 -18.814 11.547 1.00 97.31 80 MET A C 1
ATOM 639 O O . MET A 1 80 ? -19.182 -19.996 11.285 1.00 97.31 80 MET A O 1
ATOM 643 N N . GLY A 1 81 ? -18.961 -18.254 12.681 1.00 96.56 81 GLY A N 1
ATOM 644 C CA . GLY A 1 81 ? -18.147 -18.942 13.686 1.00 96.56 81 GLY A CA 1
ATOM 645 C C . GLY A 1 81 ? -16.644 -18.951 13.392 1.00 96.56 81 GLY A C 1
ATOM 646 O O . GLY A 1 81 ? -15.907 -19.692 14.044 1.00 96.56 81 GLY A O 1
ATOM 647 N N . ASN A 1 82 ? -16.180 -18.146 12.433 1.00 97.00 82 ASN A N 1
ATOM 648 C CA . ASN A 1 82 ? -14.764 -17.982 12.117 1.00 97.00 82 ASN A CA 1
ATOM 649 C C . ASN A 1 82 ? -14.154 -16.821 12.915 1.00 97.00 82 ASN A C 1
ATOM 651 O O . ASN A 1 82 ? -14.842 -15.891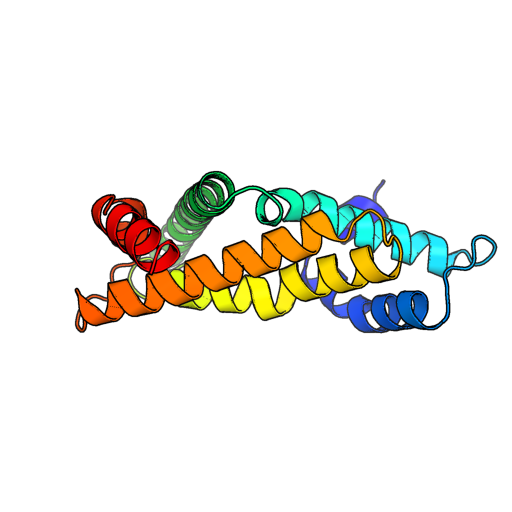 13.333 1.00 97.00 82 ASN A O 1
ATOM 655 N N . MET A 1 83 ? -12.837 -16.868 13.112 1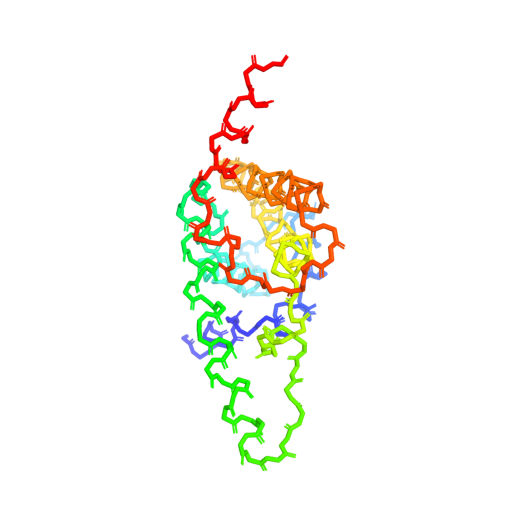.00 95.44 83 MET A N 1
ATOM 656 C CA . MET A 1 83 ? -12.083 -15.754 13.683 1.00 95.44 83 MET A CA 1
ATOM 657 C C . MET A 1 83 ? -11.538 -14.888 12.540 1.00 95.44 83 MET A C 1
ATOM 659 O O . MET A 1 83 ? -10.708 -15.397 11.783 1.00 95.44 83 MET A O 1
ATOM 663 N N . PRO A 1 84 ? -11.976 -13.623 12.404 1.00 96.19 84 PRO A N 1
ATOM 664 C CA . PRO A 1 84 ? -11.469 -12.747 11.358 1.00 96.19 84 PRO A CA 1
ATOM 665 C C . PRO A 1 84 ? -10.018 -12.341 11.607 1.00 96.19 84 PRO A C 1
ATOM 667 O O . PRO A 1 84 ? -9.522 -12.382 12.739 1.00 96.19 84 PRO A O 1
ATOM 670 N N . LEU A 1 85 ? -9.345 -11.910 10.539 1.00 94.75 85 LEU A N 1
ATOM 671 C CA . LEU A 1 85 ? -8.046 -11.247 10.645 1.00 94.75 85 LEU A CA 1
ATOM 672 C C . LEU A 1 85 ? -8.173 -9.964 11.477 1.00 94.75 85 LEU A C 1
ATOM 674 O O . LEU A 1 85 ? -9.212 -9.310 11.462 1.00 94.75 85 LEU A O 1
ATOM 678 N N . GLU A 1 86 ? -7.099 -9.562 12.161 1.00 93.25 86 GLU A N 1
ATOM 679 C CA . GLU A 1 86 ? -7.115 -8.380 13.038 1.00 93.25 86 GLU A CA 1
ATOM 680 C C . GLU A 1 86 ? -7.572 -7.112 12.306 1.00 93.25 86 GLU A C 1
ATOM 682 O O . GLU A 1 86 ? -8.412 -6.382 12.817 1.00 93.25 86 GLU A O 1
ATOM 687 N N . MET A 1 87 ? -7.107 -6.904 11.071 1.00 93.62 87 MET A N 1
ATOM 688 C CA . MET A 1 87 ? -7.508 -5.774 10.222 1.00 93.62 87 MET A CA 1
ATOM 689 C C . MET A 1 87 ? -8.993 -5.774 9.815 1.00 93.62 87 MET A C 1
ATOM 691 O O . MET A 1 87 ? -9.506 -4.739 9.399 1.00 93.62 87 MET A O 1
ATOM 695 N N . MET A 1 88 ? -9.675 -6.918 9.925 1.00 95.75 88 MET A N 1
ATOM 696 C CA . MET A 1 88 ? -11.106 -7.091 9.640 1.00 95.75 88 MET A CA 1
ATOM 697 C C . MET A 1 88 ? -11.952 -7.116 10.921 1.00 95.75 88 MET A C 1
ATOM 699 O O . MET A 1 88 ? -13.177 -7.055 10.862 1.00 95.75 88 MET A O 1
ATOM 703 N N . ASP A 1 89 ? -11.327 -7.178 12.095 1.00 94.19 89 ASP A N 1
ATOM 704 C CA . ASP A 1 89 ? -12.017 -7.204 13.377 1.00 94.19 89 ASP A CA 1
ATOM 705 C C . ASP A 1 89 ? -12.169 -5.778 13.930 1.00 94.19 89 ASP A C 1
ATOM 707 O O . ASP A 1 89 ? -11.239 -5.234 14.523 1.00 94.19 89 ASP A O 1
ATOM 711 N N . ARG A 1 90 ? -13.358 -5.176 13.787 1.00 91.75 90 ARG A N 1
ATOM 712 C CA . ARG A 1 90 ? -13.645 -3.805 14.266 1.00 91.75 90 ARG A CA 1
ATOM 713 C C . ARG A 1 90 ? -13.409 -3.585 15.767 1.00 91.75 90 ARG A C 1
ATOM 715 O O . ARG A 1 90 ? -13.318 -2.443 16.203 1.00 91.75 90 ARG A O 1
ATOM 722 N N . GLU A 1 91 ? -13.338 -4.657 16.557 1.00 89.00 91 GLU A N 1
ATOM 723 C CA . GLU A 1 91 ? -13.097 -4.598 18.004 1.00 89.00 91 GLU A CA 1
ATOM 724 C C . GLU A 1 91 ? -11.599 -4.614 18.352 1.00 89.00 91 GLU A C 1
ATOM 726 O O . GLU A 1 91 ? -11.234 -4.318 19.491 1.00 89.00 91 GLU A O 1
ATOM 731 N N . LYS A 1 92 ? -10.735 -4.971 17.390 1.00 89.50 92 LYS A N 1
ATOM 732 C CA . LYS A 1 92 ? -9.288 -5.154 17.594 1.00 89.50 92 LYS A CA 1
ATOM 733 C C . LYS A 1 92 ? -8.417 -4.304 16.684 1.00 89.50 92 LYS A C 1
ATOM 735 O O . LYS A 1 92 ? -7.333 -3.914 17.107 1.00 89.50 92 LYS A O 1
ATOM 740 N N . ALA A 1 93 ? -8.856 -4.047 15.453 1.00 91.56 93 ALA A N 1
ATOM 741 C CA . ALA A 1 93 ? -8.097 -3.285 14.477 1.00 91.56 93 ALA A CA 1
ATOM 742 C C . ALA A 1 93 ? -7.694 -1.935 15.068 1.00 91.56 93 ALA A C 1
ATOM 744 O O . ALA A 1 93 ? -8.560 -1.218 15.569 1.00 91.56 93 ALA A O 1
ATOM 745 N N . PHE A 1 94 ? -6.414 -1.569 14.958 1.00 92.00 94 PHE A N 1
ATOM 746 C CA . PHE A 1 94 ? -5.920 -0.221 15.237 1.00 92.00 94 PHE A CA 1
ATOM 747 C C . PHE A 1 94 ? -5.493 0.464 13.932 1.00 92.00 94 PHE A C 1
ATOM 749 O O . PHE A 1 94 ? -4.366 0.304 13.460 1.00 92.00 94 PHE A O 1
ATOM 756 N N . ILE A 1 95 ? -6.421 1.211 13.327 1.00 93.19 95 ILE A N 1
ATOM 757 C CA . ILE A 1 95 ? -6.317 1.715 11.947 1.00 93.19 95 ILE A CA 1
ATOM 758 C C . ILE A 1 95 ? -5.042 2.521 11.670 1.00 93.19 95 ILE A C 1
ATOM 760 O O . ILE A 1 95 ? -4.405 2.234 10.656 1.00 93.19 95 ILE A O 1
ATOM 764 N N . PRO A 1 96 ? -4.613 3.476 12.523 1.00 93.12 96 PRO A N 1
ATOM 765 C CA . PRO A 1 96 ? -3.396 4.236 12.254 1.00 93.12 96 PRO A CA 1
ATOM 766 C C . PRO A 1 96 ? -2.143 3.360 12.146 1.00 93.12 96 PRO A C 1
ATOM 768 O O . PRO A 1 96 ? -1.289 3.616 11.307 1.00 93.12 96 PRO A O 1
ATOM 771 N N . GLU A 1 97 ? -2.025 2.310 12.962 1.00 93.44 97 GLU A N 1
ATOM 772 C CA . GLU A 1 97 ? -0.896 1.372 12.882 1.00 93.44 97 GLU A CA 1
ATOM 773 C C . GLU A 1 97 ? -0.969 0.516 11.620 1.00 93.44 97 GLU A C 1
ATOM 775 O O . GLU A 1 97 ? 0.019 0.398 10.903 1.00 93.44 97 GLU A O 1
ATOM 780 N N . LEU A 1 98 ? -2.149 -0.025 11.319 1.00 95.38 98 LEU A N 1
ATOM 781 C CA . LEU A 1 98 ? -2.367 -0.855 10.137 1.00 95.38 98 LEU A CA 1
ATOM 782 C C . LEU A 1 98 ? -2.129 -0.073 8.832 1.00 95.38 98 LEU A C 1
ATOM 784 O O . LEU A 1 98 ? -1.554 -0.610 7.889 1.00 95.38 98 LEU A O 1
ATOM 788 N N . GLN A 1 99 ? -2.517 1.207 8.774 1.00 96.69 99 GLN A N 1
ATOM 789 C CA . GLN A 1 99 ? -2.236 2.084 7.630 1.00 96.69 99 GLN A CA 1
ATOM 790 C C . GLN A 1 99 ? -0.743 2.391 7.489 1.00 96.69 99 GLN A C 1
ATOM 792 O O . GLN A 1 99 ? -0.224 2.353 6.377 1.00 96.69 99 GLN A O 1
ATOM 797 N N . LEU A 1 100 ? -0.028 2.634 8.594 1.00 97.12 100 LEU A N 1
ATOM 798 C CA . LEU A 1 100 ? 1.428 2.799 8.554 1.00 97.12 100 LEU A CA 1
ATOM 799 C C . LEU A 1 100 ? 2.120 1.536 8.036 1.00 97.12 100 LEU A C 1
ATOM 801 O O . LEU A 1 100 ? 2.957 1.643 7.147 1.00 97.12 100 LEU A O 1
ATOM 805 N N . GLN A 1 101 ? 1.739 0.357 8.534 1.00 97.06 101 GLN A N 1
ATOM 806 C CA . GLN A 1 101 ? 2.280 -0.922 8.063 1.00 97.06 101 GLN A CA 1
ATOM 807 C C . GLN A 1 101 ? 2.016 -1.125 6.569 1.00 97.06 101 GLN A C 1
ATOM 809 O O . GLN A 1 101 ? 2.941 -1.385 5.809 1.00 97.06 101 GLN A O 1
ATOM 814 N N . PHE A 1 102 ? 0.775 -0.928 6.117 1.00 97.56 102 PHE A N 1
ATOM 815 C CA . PHE A 1 102 ? 0.427 -1.049 4.701 1.00 97.56 102 PHE A CA 1
ATOM 816 C C . PHE A 1 102 ? 1.233 -0.091 3.811 1.00 97.56 102 PHE A C 1
ATOM 818 O O . PHE A 1 102 ? 1.741 -0.482 2.757 1.00 97.56 102 PHE A O 1
ATOM 825 N N . LEU A 1 103 ? 1.367 1.169 4.227 1.00 98.00 103 LEU A N 1
ATOM 826 C CA . LEU A 1 103 ? 2.128 2.153 3.470 1.00 98.00 103 LEU A CA 1
ATOM 827 C C . LEU A 1 103 ? 3.624 1.807 3.431 1.00 98.00 103 LEU A C 1
ATOM 829 O O . LEU A 1 103 ? 4.209 1.904 2.357 1.00 98.00 103 LEU A O 1
ATOM 833 N N . ASP A 1 104 ? 4.229 1.387 4.545 1.00 98.00 104 ASP A N 1
ATOM 834 C CA . ASP A 1 104 ? 5.664 1.060 4.629 1.00 98.00 104 ASP A CA 1
ATOM 835 C C . ASP A 1 104 ? 6.019 -0.236 3.889 1.00 98.00 104 ASP A C 1
ATOM 837 O O . ASP A 1 104 ? 6.983 -0.280 3.124 1.00 98.00 104 ASP A O 1
ATOM 841 N N . ASP A 1 105 ? 5.202 -1.278 4.051 1.00 96.25 105 ASP A N 1
ATOM 842 C CA . ASP A 1 105 ? 5.484 -2.605 3.502 1.00 96.25 105 ASP A CA 1
ATOM 843 C C . ASP A 1 105 ? 5.073 -2.743 2.028 1.00 96.25 105 ASP A C 1
ATOM 845 O O . ASP A 1 105 ? 5.623 -3.583 1.308 1.00 96.25 105 ASP A O 1
ATOM 849 N N . VAL A 1 106 ? 4.110 -1.935 1.559 1.00 97.06 106 VAL A N 1
ATOM 850 C CA . VAL A 1 106 ? 3.513 -2.080 0.220 1.00 97.06 106 VAL A CA 1
ATOM 851 C C . VAL A 1 106 ? 3.603 -0.797 -0.603 1.00 97.06 106 VAL A C 1
ATOM 853 O O . VAL A 1 106 ? 4.311 -0.765 -1.612 1.00 97.06 106 VAL A O 1
ATOM 856 N N . ALA A 1 107 ? 2.891 0.265 -0.217 1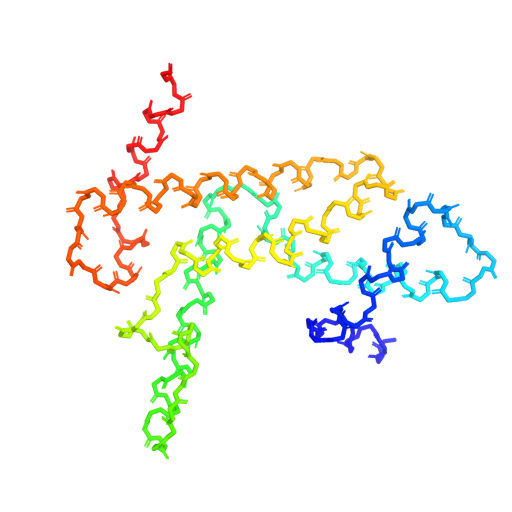.00 97.94 107 ALA A N 1
ATOM 857 C CA . ALA A 1 107 ? 2.695 1.416 -1.103 1.00 97.94 107 ALA A CA 1
ATOM 858 C C . ALA A 1 107 ? 3.994 2.201 -1.364 1.00 97.94 107 ALA A C 1
ATOM 860 O O . ALA A 1 107 ? 4.301 2.533 -2.510 1.00 97.94 107 ALA A O 1
ATOM 861 N N . ILE A 1 108 ? 4.783 2.475 -0.321 1.00 98.25 108 ILE A N 1
ATOM 862 C CA . ILE A 1 108 ? 6.061 3.186 -0.430 1.00 98.25 108 ILE A CA 1
ATOM 863 C C . ILE A 1 108 ? 7.037 2.406 -1.328 1.00 98.25 108 ILE A C 1
ATOM 865 O O . ILE A 1 108 ? 7.529 3.013 -2.281 1.00 98.25 108 ILE A O 1
ATOM 869 N N . PRO A 1 109 ? 7.288 1.094 -1.123 1.00 98.19 109 PRO A N 1
ATOM 870 C CA . PRO A 1 109 ? 8.123 0.299 -2.022 1.00 98.19 109 PRO A CA 1
ATOM 871 C C . PRO A 1 109 ? 7.664 0.321 -3.483 1.00 98.19 109 PRO A C 1
ATOM 873 O O . PRO A 1 109 ? 8.499 0.451 -4.377 1.00 98.19 109 PRO A O 1
ATOM 876 N N . VAL A 1 110 ? 6.355 0.227 -3.745 1.00 98.44 110 VAL A N 1
ATOM 877 C CA . VAL A 1 110 ? 5.807 0.300 -5.111 1.00 98.44 110 VAL A CA 1
ATOM 878 C C . VAL A 1 110 ? 6.184 1.627 -5.763 1.00 98.44 110 VAL A C 1
ATOM 880 O O . VAL A 1 110 ? 6.781 1.643 -6.842 1.00 98.44 110 VAL A O 1
ATOM 883 N N . TYR A 1 111 ? 5.881 2.743 -5.101 1.00 98.44 111 TYR A N 1
ATOM 884 C CA . TYR A 1 111 ? 6.122 4.068 -5.666 1.00 98.44 111 TYR A CA 1
ATOM 885 C C . TYR A 1 111 ? 7.599 4.467 -5.683 1.00 98.44 111 TYR A C 1
ATOM 887 O O . TYR A 1 111 ? 8.003 5.230 -6.556 1.00 98.44 111 TYR A O 1
ATOM 895 N N . GLU A 1 112 ? 8.425 3.915 -4.794 1.00 98.31 112 GLU A N 1
ATOM 896 C CA . GLU A 1 112 ? 9.882 4.056 -4.850 1.00 98.31 112 GLU A CA 1
ATOM 897 C C . GLU A 1 112 ? 10.445 3.425 -6.130 1.00 98.31 112 GLU A C 1
ATOM 899 O O . GLU A 1 112 ? 11.231 4.052 -6.842 1.00 98.31 112 GLU A O 1
ATOM 904 N N . ILE A 1 113 ? 10.013 2.201 -6.460 1.00 98.31 113 ILE A N 1
ATOM 905 C CA . ILE A 1 113 ? 10.429 1.515 -7.690 1.00 98.31 113 ILE A CA 1
ATOM 906 C C . ILE A 1 113 ? 9.943 2.300 -8.915 1.00 98.31 113 ILE A C 1
ATOM 908 O O . ILE A 1 113 ? 10.728 2.531 -9.836 1.00 98.31 113 ILE A O 1
ATOM 912 N N . VAL A 1 114 ? 8.686 2.764 -8.915 1.00 98.31 114 VAL A N 1
ATOM 913 C CA . VAL A 1 114 ? 8.137 3.591 -10.004 1.00 98.31 114 VAL A CA 1
ATOM 914 C C . VAL A 1 114 ? 8.952 4.872 -10.186 1.00 98.31 114 VAL A C 1
ATOM 916 O O . VAL A 1 114 ? 9.390 5.137 -11.301 1.00 98.31 114 VAL A O 1
ATOM 919 N N . ALA A 1 115 ? 9.223 5.629 -9.120 1.00 97.88 115 ALA A N 1
ATOM 920 C CA . ALA A 1 115 ? 9.999 6.869 -9.194 1.00 97.88 115 ALA A CA 1
ATOM 921 C C . ALA A 1 115 ? 11.455 6.637 -9.633 1.00 97.88 115 ALA A C 1
ATOM 923 O O . ALA A 1 115 ? 12.056 7.490 -10.285 1.00 97.88 115 ALA A O 1
ATOM 924 N N . LYS A 1 116 ? 12.032 5.472 -9.312 1.00 97.25 116 LYS A N 1
ATOM 925 C CA . LYS A 1 116 ? 13.372 5.090 -9.770 1.00 97.25 116 LYS A CA 1
ATOM 926 C C . LYS A 1 116 ? 13.412 4.779 -11.268 1.00 97.25 116 LYS A C 1
ATOM 928 O O . LYS A 1 116 ? 14.395 5.108 -11.927 1.00 97.25 116 LYS A O 1
ATOM 933 N N . MET A 1 117 ? 12.367 4.146 -11.800 1.00 96.81 117 MET A N 1
ATOM 934 C CA . MET A 1 117 ? 12.253 3.839 -13.231 1.00 96.81 117 MET A CA 1
ATOM 935 C C . MET A 1 117 ? 11.804 5.048 -14.063 1.00 96.81 117 MET A C 1
ATOM 937 O O . MET A 1 117 ? 12.221 5.184 -15.211 1.00 96.81 117 MET A O 1
ATOM 941 N N . PHE A 1 118 ? 10.978 5.917 -13.481 1.00 96.62 118 PHE A N 1
ATOM 942 C CA . PHE A 1 118 ? 10.384 7.097 -14.106 1.00 96.62 118 PHE A CA 1
ATOM 943 C C . PHE A 1 118 ? 10.575 8.302 -13.174 1.00 96.62 118 PHE A C 1
ATOM 945 O O . PHE A 1 118 ? 9.730 8.539 -12.307 1.00 96.62 118 PHE A O 1
ATOM 952 N N . PRO A 1 119 ? 11.672 9.067 -13.311 1.00 94.75 119 PRO A N 1
ATOM 953 C CA . PRO A 1 119 ? 11.958 10.212 -12.442 1.00 94.75 119 PRO A CA 1
ATOM 954 C C . PRO A 1 119 ? 10.836 11.260 -12.395 1.00 94.75 119 PRO A C 1
ATOM 956 O O . PRO A 1 119 ? 10.650 11.936 -11.385 1.00 94.75 119 PRO A O 1
ATOM 959 N N . GLU A 1 120 ? 10.045 11.372 -13.461 1.00 95.19 120 GLU A N 1
ATOM 960 C CA . GLU A 1 120 ? 8.866 12.236 -13.549 1.00 95.19 120 GLU A CA 1
ATOM 961 C C . GLU A 1 120 ? 7.750 11.824 -12.571 1.00 95.19 120 GLU A C 1
ATOM 963 O O . GLU A 1 120 ? 6.906 12.643 -12.217 1.00 95.19 120 GLU A O 1
ATOM 968 N N . ALA A 1 121 ? 7.758 10.579 -12.085 1.00 94.31 121 ALA A N 1
ATOM 969 C CA . ALA A 1 121 ? 6.810 10.047 -11.107 1.00 94.31 121 ALA A CA 1
ATOM 970 C C . ALA A 1 121 ? 7.273 10.217 -9.643 1.00 94.31 121 ALA A C 1
ATOM 972 O O . ALA A 1 121 ? 6.727 9.581 -8.738 1.00 94.31 121 ALA A O 1
ATOM 973 N N . VAL A 1 122 ? 8.257 11.087 -9.380 1.00 96.75 122 VAL A N 1
ATOM 974 C CA . VAL A 1 122 ? 8.739 11.377 -8.017 1.00 96.75 122 VAL A CA 1
ATOM 975 C C . VAL A 1 122 ? 7.667 12.011 -7.122 1.00 96.75 122 VAL A C 1
ATOM 977 O O . VAL A 1 122 ? 7.657 11.787 -5.912 1.00 96.75 122 VAL A O 1
ATOM 980 N N . GLU A 1 123 ? 6.747 12.788 -7.694 1.00 97.50 123 GLU A N 1
ATOM 981 C CA . GLU A 1 123 ? 5.683 13.458 -6.940 1.00 97.50 123 GLU A CA 1
ATOM 982 C C . GLU A 1 123 ? 4.686 12.460 -6.319 1.00 97.50 123 GLU A C 1
ATOM 984 O O . GLU A 1 123 ? 4.516 12.510 -5.099 1.00 97.50 123 GLU A O 1
ATOM 989 N N . PRO A 1 124 ? 4.119 11.484 -7.062 1.00 97.50 124 PRO A N 1
ATOM 990 C CA . PRO A 1 124 ? 3.345 10.393 -6.471 1.00 97.50 124 PRO A CA 1
ATOM 99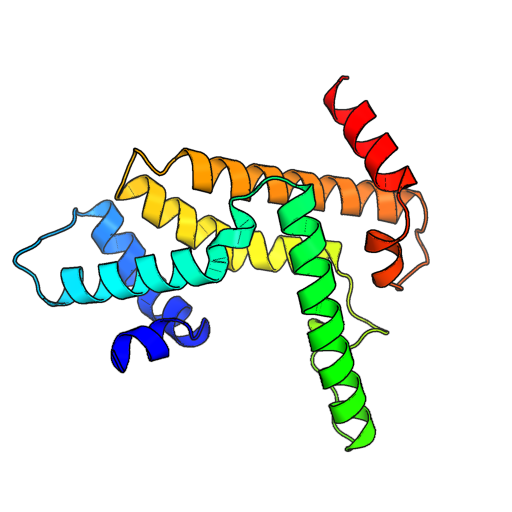1 C C . PRO A 1 124 ? 4.027 9.705 -5.279 1.00 97.50 124 PRO A C 1
ATOM 993 O O . PRO A 1 124 ? 3.397 9.507 -4.242 1.00 97.50 124 PRO A O 1
ATOM 996 N N . TYR A 1 125 ? 5.325 9.403 -5.389 1.00 98.31 125 TYR A N 1
ATOM 997 C CA . TYR A 1 125 ? 6.114 8.815 -4.301 1.00 98.31 125 TYR A CA 1
ATOM 998 C C . TYR A 1 125 ? 6.221 9.738 -3.078 1.00 98.31 125 TYR A C 1
ATOM 1000 O O . TYR A 1 125 ? 6.022 9.304 -1.940 1.00 98.31 125 TYR A O 1
ATOM 1008 N N . ASN A 1 126 ? 6.491 11.027 -3.298 1.00 97.94 126 ASN A N 1
ATOM 1009 C CA . ASN A 1 126 ? 6.540 12.013 -2.222 1.00 97.94 126 ASN A CA 1
ATOM 1010 C C . ASN A 1 126 ? 5.187 12.169 -1.517 1.00 97.94 126 ASN A C 1
ATOM 1012 O O . ASN A 1 126 ? 5.169 12.318 -0.293 1.00 97.94 126 ASN A O 1
ATOM 1016 N N . ASN A 1 127 ? 4.077 12.080 -2.255 1.00 97.75 127 ASN A N 1
ATOM 1017 C CA . ASN A 1 127 ? 2.729 12.141 -1.692 1.00 97.75 127 ASN A CA 1
ATOM 1018 C C . ASN A 1 127 ? 2.434 10.927 -0.806 1.00 97.75 127 ASN A C 1
ATOM 1020 O O . ASN A 1 127 ? 1.994 11.108 0.327 1.00 97.75 127 ASN A O 1
ATOM 1024 N N . VAL A 1 128 ? 2.787 9.708 -1.237 1.00 98.12 128 VAL A N 1
ATOM 1025 C CA . VAL A 1 128 ? 2.642 8.503 -0.392 1.00 98.12 128 VAL A CA 1
ATOM 1026 C C . VAL A 1 128 ? 3.423 8.664 0.920 1.00 98.12 128 VAL A C 1
ATOM 1028 O O . VAL A 1 128 ? 2.906 8.396 2.006 1.00 98.12 128 VAL A O 1
ATOM 1031 N N . LYS A 1 129 ? 4.651 9.197 0.857 1.00 98.12 129 LYS A N 1
ATOM 1032 C CA . LYS A 1 129 ? 5.453 9.500 2.055 1.00 98.12 129 LYS A CA 1
ATOM 1033 C C . LYS A 1 129 ? 4.878 10.628 2.912 1.00 98.12 129 LYS A C 1
ATOM 1035 O O . LYS A 1 129 ? 5.083 10.645 4.126 1.00 98.12 129 LYS A O 1
ATOM 1040 N N . ALA A 1 130 ? 4.218 11.613 2.310 1.00 97.06 130 ALA A N 1
ATOM 1041 C CA . ALA A 1 130 ? 3.505 12.645 3.051 1.00 97.06 130 ALA A CA 1
ATOM 1042 C C . ALA A 1 130 ? 2.330 12.031 3.820 1.00 97.06 130 ALA A C 1
ATOM 1044 O O . ALA A 1 130 ? 2.259 12.218 5.034 1.00 97.06 130 ALA A O 1
ATOM 1045 N N . ASN A 1 131 ? 1.508 11.213 3.160 1.00 96.94 131 ASN A N 1
ATOM 1046 C CA . ASN A 1 131 ? 0.387 10.498 3.774 1.00 96.94 131 ASN A CA 1
ATOM 1047 C C . ASN A 1 131 ? 0.846 9.578 4.915 1.00 96.94 131 ASN A C 1
ATOM 1049 O O . ASN A 1 131 ? 0.245 9.586 5.986 1.00 96.94 131 ASN A O 1
ATOM 1053 N N . PHE A 1 132 ? 1.977 8.882 4.760 1.00 97.38 132 PHE A N 1
ATOM 1054 C CA . PHE A 1 132 ? 2.590 8.116 5.852 1.00 97.38 132 PHE A CA 1
ATOM 1055 C C . PHE A 1 132 ? 2.887 8.984 7.087 1.00 97.38 132 PHE A C 1
ATOM 1057 O O . PHE A 1 132 ? 2.566 8.617 8.217 1.00 97.38 132 PHE A O 1
ATOM 1064 N N . ARG A 1 133 ? 3.463 10.179 6.892 1.00 95.75 133 ARG A N 1
ATOM 1065 C CA . ARG A 1 133 ? 3.744 11.110 8.000 1.00 95.75 133 ARG A CA 1
ATOM 1066 C C . ARG A 1 133 ? 2.465 11.621 8.659 1.00 95.75 133 ARG A C 1
ATOM 1068 O O . ARG A 1 133 ? 2.445 11.754 9.881 1.00 95.75 133 ARG A O 1
ATOM 1075 N N . HIS A 1 134 ? 1.416 11.878 7.883 1.00 93.62 134 HIS A N 1
ATOM 1076 C CA . HIS A 1 134 ? 0.112 12.254 8.426 1.00 93.62 134 HIS A CA 1
ATOM 1077 C C . HIS A 1 134 ? -0.478 11.146 9.304 1.00 93.62 134 HIS A C 1
ATOM 1079 O O . HIS A 1 134 ? -0.829 11.417 10.450 1.00 93.62 134 HIS A O 1
ATOM 1085 N N . TRP A 1 135 ? -0.481 9.893 8.834 1.00 94.75 135 TRP A N 1
ATOM 1086 C CA . TRP A 1 135 ? -0.905 8.743 9.642 1.00 94.75 135 TRP A CA 1
ATOM 1087 C C . TRP A 1 135 ? -0.080 8.586 10.923 1.00 94.75 135 TRP A C 1
ATOM 1089 O O . TRP A 1 135 ? -0.639 8.305 11.985 1.00 94.75 135 TRP A O 1
ATOM 1099 N N . SER A 1 136 ? 1.234 8.821 10.856 1.00 93.75 136 SER A N 1
ATOM 1100 C CA . SER A 1 136 ? 2.116 8.750 12.027 1.00 93.75 136 SER A CA 1
ATOM 1101 C C . SER A 1 136 ? 1.747 9.794 13.074 1.00 93.75 136 SER A C 1
ATOM 1103 O O . SER A 1 136 ? 1.638 9.470 14.253 1.00 93.75 136 SER A O 1
ATOM 1105 N N . ARG A 1 137 ? 1.509 11.039 12.656 1.00 90.62 137 ARG A N 1
ATOM 1106 C CA . ARG A 1 137 ? 1.091 12.102 13.577 1.00 90.62 137 ARG A CA 1
ATOM 1107 C C . ARG A 1 137 ? -0.301 11.839 14.138 1.00 90.62 137 ARG A C 1
ATOM 1109 O O . ARG A 1 137 ? -0.509 11.978 15.338 1.00 90.62 137 ARG A O 1
ATOM 1116 N N . LEU A 1 138 ? -1.232 11.389 13.297 1.00 89.38 138 LEU A N 1
ATOM 1117 C CA . LEU A 1 138 ? -2.588 11.042 13.716 1.00 89.38 138 LEU A CA 1
ATOM 1118 C C . LEU A 1 138 ? -2.573 9.950 14.792 1.00 89.38 138 LEU A C 1
ATOM 1120 O O . LEU A 1 138 ? -3.270 10.064 15.797 1.00 89.38 138 LEU A O 1
ATOM 1124 N N . LYS A 1 139 ? -1.727 8.926 14.628 1.00 90.25 139 LYS A N 1
ATOM 1125 C CA . LYS A 1 139 ? -1.486 7.888 15.639 1.00 90.25 139 LYS A CA 1
ATOM 1126 C C . LYS A 1 139 ? -1.012 8.484 16.967 1.00 90.25 139 LYS A C 1
ATOM 1128 O O . LYS A 1 139 ? -1.516 8.085 18.018 1.00 90.25 139 LYS A O 1
ATOM 1133 N N . ASP A 1 140 ? -0.067 9.420 16.934 1.00 89.56 140 ASP A N 1
ATOM 1134 C CA . ASP A 1 140 ? 0.485 10.047 18.138 1.00 89.56 140 ASP A CA 1
ATOM 1135 C C . ASP A 1 140 ? -0.546 10.935 18.851 1.00 89.56 140 ASP A C 1
ATOM 1137 O O . ASP A 1 140 ? -0.705 10.839 20.070 1.00 89.56 140 ASP A O 1
ATOM 1141 N N . VAL A 1 141 ? -1.291 11.763 18.109 1.00 86.81 141 VAL A N 1
ATOM 1142 C CA . VAL A 1 141 ? -2.391 12.586 18.648 1.00 86.81 141 VAL A CA 1
ATOM 1143 C C . VAL A 1 141 ? -3.478 11.693 19.252 1.00 86.81 141 VAL A C 1
ATOM 1145 O O . VAL A 1 141 ? -3.891 11.905 20.396 1.00 86.81 141 VAL A O 1
ATOM 1148 N N . TYR A 1 142 ? -3.893 10.644 18.537 1.00 85.69 142 TYR A N 1
ATOM 1149 C CA . TYR A 1 142 ? -4.911 9.709 19.012 1.00 85.69 142 TYR A CA 1
ATOM 1150 C C . TYR A 1 142 ? -4.486 9.028 20.319 1.00 85.69 142 TYR A C 1
ATOM 1152 O O . TYR A 1 142 ? -5.242 9.027 21.292 1.00 85.69 142 TYR A O 1
ATOM 1160 N N . LYS A 1 143 ? -3.245 8.521 20.395 1.00 85.69 143 LYS A N 1
ATOM 1161 C CA . LYS A 1 143 ? -2.708 7.904 21.620 1.00 85.69 143 LYS A CA 1
ATOM 1162 C C . LYS A 1 143 ? -2.619 8.885 22.791 1.00 85.69 143 LYS A C 1
ATOM 1164 O O . LYS A 1 143 ? -2.856 8.476 23.926 1.00 85.69 143 LYS A O 1
ATOM 1169 N N . ARG A 1 144 ? -2.306 10.165 22.540 1.00 85.25 144 ARG A N 1
ATOM 1170 C CA . ARG A 1 144 ? -2.309 11.216 23.574 1.00 85.25 144 ARG A CA 1
ATOM 1171 C C . ARG A 1 144 ? -3.713 11.481 24.119 1.00 85.25 144 ARG A C 1
ATOM 1173 O O . ARG A 1 144 ? -3.878 11.571 25.333 1.00 85.25 144 ARG A O 1
ATOM 1180 N N . ARG A 1 145 ? -4.716 11.603 23.242 1.00 81.44 145 ARG A N 1
ATOM 1181 C CA . ARG A 1 145 ? -6.101 11.933 23.626 1.00 81.44 145 ARG A CA 1
ATOM 1182 C C . ARG A 1 145 ? -6.843 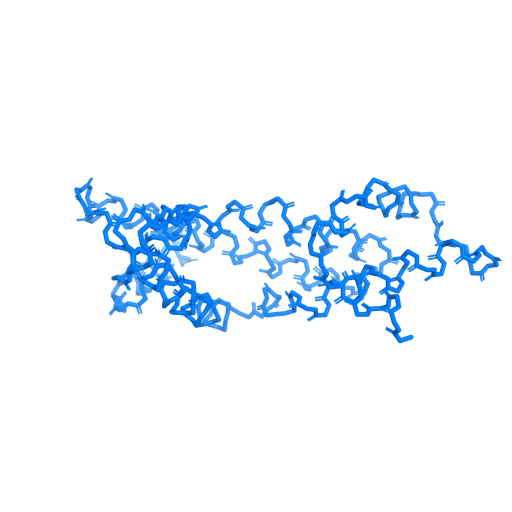10.756 24.255 1.00 81.44 145 ARG A C 1
ATOM 1184 O O . ARG A 1 145 ? -7.600 10.943 25.205 1.00 81.44 145 ARG A O 1
ATOM 1191 N N . LYS A 1 146 ? -6.643 9.547 23.729 1.00 77.50 146 LYS A N 1
ATOM 1192 C CA . LYS A 1 146 ? -7.398 8.348 24.112 1.00 77.50 146 LYS A CA 1
ATOM 1193 C C . LYS A 1 146 ? -6.467 7.162 24.399 1.00 77.50 146 LYS A C 1
ATOM 1195 O O . LYS A 1 146 ? -6.516 6.159 23.692 1.00 77.50 146 LYS A O 1
ATOM 1200 N N . PRO A 1 147 ? -5.667 7.210 25.480 1.00 71.38 147 PRO A N 1
ATOM 1201 C CA . PRO A 1 147 ? -4.692 6.161 25.793 1.00 71.38 147 PRO A CA 1
ATOM 1202 C C . PRO A 1 147 ? -5.317 4.783 26.081 1.00 71.38 147 PRO A C 1
ATOM 1204 O O . PRO A 1 147 ? -4.607 3.782 26.057 1.00 71.38 147 PRO A O 1
ATOM 1207 N N . ALA A 1 148 ? -6.625 4.726 26.363 1.00 69.31 148 ALA A N 1
ATOM 1208 C CA . ALA A 1 148 ? -7.365 3.499 26.665 1.00 69.31 148 ALA A CA 1
ATOM 1209 C C . ALA A 1 148 ? -8.381 3.089 25.578 1.00 69.31 148 ALA A C 1
ATOM 1211 O O . ALA A 1 148 ? -9.055 2.075 25.754 1.00 69.31 148 ALA A O 1
ATOM 1212 N N . SER A 1 149 ? -8.532 3.860 24.490 1.00 68.00 149 SER A N 1
ATOM 1213 C CA . SER A 1 149 ? -9.469 3.501 23.416 1.00 68.00 149 SER A CA 1
ATOM 1214 C C . SER A 1 149 ? -8.811 2.545 22.429 1.00 68.00 149 SER A C 1
ATOM 1216 O O . SER A 1 149 ? -7.699 2.785 21.962 1.00 68.00 149 SER A O 1
ATOM 1218 N N . THR A 1 150 ? -9.520 1.467 22.105 1.00 60.44 150 THR A N 1
ATOM 1219 C CA . THR A 1 150 ? -9.172 0.528 21.030 1.00 60.44 150 THR A CA 1
ATOM 1220 C C . THR A 1 150 ? -10.054 0.725 19.793 1.00 60.44 150 THR A C 1
ATOM 1222 O O . THR A 1 150 ? -9.856 0.043 18.792 1.00 60.44 150 THR A O 1
ATOM 1225 N N . SER A 1 151 ? -11.038 1.635 19.851 1.00 62.09 151 SER A N 1
ATOM 1226 C CA . SER A 1 151 ? -12.025 1.831 18.784 1.00 62.09 151 SER A CA 1
ATOM 1227 C C . SER A 1 151 ? -11.464 2.692 17.659 1.00 62.09 151 SER A C 1
ATOM 1229 O O . SER A 1 151 ? -11.251 3.895 17.813 1.00 62.09 151 SER A O 1
ATOM 1231 N N . SER A 1 152 ? -11.264 2.079 16.498 1.00 65.19 152 SER A N 1
ATOM 1232 C CA . SER A 1 152 ? -10.582 2.730 15.382 1.00 65.19 152 SER A CA 1
ATOM 1233 C C . SER A 1 152 ? -11.435 3.631 14.500 1.00 65.19 152 SER A C 1
ATOM 1235 O O . SER A 1 152 ? -10.875 4.482 13.816 1.00 65.19 152 SER A O 1
ATOM 1237 N N . LEU A 1 153 ? -12.763 3.476 14.488 1.00 70.56 153 LEU A N 1
ATOM 1238 C CA . LEU A 1 153 ? -13.622 4.289 13.611 1.00 70.56 153 LEU A CA 1
ATOM 1239 C C . LEU A 1 153 ? -13.661 5.762 14.033 1.00 70.56 153 LEU A C 1
ATOM 1241 O O . LEU A 1 153 ? -13.793 6.635 13.182 1.00 70.56 153 LEU A O 1
ATOM 1245 N N . GLU A 1 154 ? -13.430 6.045 15.316 1.00 73.44 154 GLU A N 1
ATOM 1246 C CA . GLU A 1 154 ? -13.368 7.413 15.844 1.00 73.44 154 GLU A CA 1
ATOM 1247 C C . GLU A 1 154 ? -12.273 8.259 15.170 1.00 73.44 154 GLU A C 1
ATOM 1249 O O . GLU A 1 154 ? -12.369 9.481 15.140 1.00 73.44 154 GLU A O 1
ATOM 1254 N N . VAL A 1 155 ? -11.241 7.620 14.604 1.00 79.19 155 VAL A N 1
ATOM 1255 C CA . VAL A 1 155 ? -10.168 8.290 13.849 1.00 79.19 155 VAL A CA 1
ATOM 1256 C C . VAL A 1 155 ? -10.706 8.993 12.594 1.00 79.19 155 VAL A C 1
ATOM 1258 O O . VAL A 1 155 ? -10.117 9.971 12.129 1.00 79.19 155 VAL A O 1
ATOM 1261 N N . PHE A 1 156 ? -11.818 8.507 12.041 1.00 82.06 156 PHE A N 1
ATOM 1262 C CA . PHE A 1 156 ? -12.467 9.109 10.879 1.00 82.06 156 PHE A CA 1
ATOM 1263 C C . PHE A 1 156 ? -13.535 10.141 11.247 1.00 82.06 156 PHE A C 1
ATOM 1265 O O . PHE A 1 156 ? -13.851 10.975 10.412 1.00 82.06 156 PHE A O 1
ATOM 1272 N N . GLU A 1 157 ? -14.066 10.097 12.470 1.00 72.88 157 GLU A N 1
ATOM 1273 C CA . GLU A 1 157 ? -15.202 10.925 12.905 1.00 72.88 157 GLU A CA 1
ATOM 1274 C C . GLU A 1 157 ? -14.784 12.168 13.710 1.00 72.88 157 GLU A C 1
ATOM 1276 O O . GLU A 1 157 ? -15.578 13.091 13.876 1.00 72.88 157 GLU A O 1
ATOM 1281 N N . ASP A 1 158 ? -13.561 12.198 14.250 1.00 73.25 158 ASP A N 1
ATOM 1282 C CA . ASP A 1 158 ? -13.065 13.317 15.056 1.00 73.25 158 ASP A CA 1
ATOM 1283 C C . ASP A 1 158 ? -12.333 14.358 14.189 1.00 73.25 158 ASP A C 1
ATOM 1285 O O . ASP A 1 158 ? -11.108 14.325 14.045 1.00 73.25 158 ASP A O 1
ATOM 1289 N N . ASP A 1 159 ? -13.097 15.307 13.640 1.00 69.19 159 ASP A N 1
ATOM 1290 C CA . ASP A 1 159 ? -12.589 16.440 12.845 1.00 69.19 159 ASP A CA 1
ATOM 1291 C C . ASP A 1 159 ? -11.569 17.293 13.622 1.00 69.19 159 ASP A C 1
ATOM 1293 O O . ASP A 1 159 ? -10.645 17.864 13.046 1.00 69.19 159 ASP A O 1
ATOM 1297 N N . THR A 1 160 ? -11.646 17.314 14.957 1.00 70.00 160 THR A N 1
ATOM 1298 C CA . THR A 1 160 ? -10.714 18.093 15.787 1.00 70.00 160 THR A CA 1
ATOM 1299 C C . THR A 1 160 ? -9.313 17.476 15.854 1.00 70.00 160 THR A C 1
ATOM 1301 O O . THR A 1 160 ? -8.383 18.110 16.361 1.00 70.00 160 THR A O 1
ATOM 1304 N N . LEU A 1 161 ? -9.141 16.229 15.391 1.00 69.31 161 LEU A N 1
ATOM 1305 C CA . LEU A 1 161 ? -7.819 15.643 15.148 1.00 69.31 161 LEU A CA 1
ATOM 1306 C C . LEU A 1 161 ? -7.159 16.276 13.921 1.00 69.31 161 LEU A C 1
ATOM 1308 O O . LEU A 1 161 ? -5.939 16.407 13.905 1.00 69.31 161 LEU A O 1
ATOM 1312 N N . GLU A 1 162 ? -7.938 16.661 12.908 1.00 67.38 162 GLU A N 1
ATOM 1313 C CA . GLU A 1 162 ? -7.412 17.302 11.698 1.00 67.38 162 GLU A CA 1
ATOM 1314 C C . GLU A 1 162 ? -6.929 18.719 12.001 1.00 67.38 162 GLU A C 1
ATOM 1316 O O . GLU A 1 162 ? -5.795 19.053 11.658 1.00 67.38 162 GLU A O 1
ATOM 1321 N N . ASP A 1 163 ? -7.711 19.487 12.763 1.00 69.06 163 ASP A N 1
ATOM 1322 C CA . ASP A 1 163 ? -7.331 20.833 13.206 1.00 69.06 163 ASP A CA 1
ATOM 1323 C C . ASP A 1 163 ? -5.972 20.839 13.942 1.00 69.06 163 ASP A C 1
ATOM 1325 O O . ASP A 1 163 ? -5.128 21.710 13.726 1.00 69.06 163 ASP A O 1
ATOM 1329 N N . GLU A 1 164 ? -5.718 19.846 14.803 1.00 69.62 164 GLU A N 1
ATOM 1330 C CA . GLU A 1 164 ? -4.455 19.738 15.553 1.00 69.62 164 GLU A CA 1
ATOM 1331 C C . GLU A 1 164 ? -3.272 19.352 14.641 1.00 69.62 164 GLU A C 1
ATOM 1333 O O . GLU A 1 164 ? -2.155 19.838 14.834 1.00 69.62 164 GLU A O 1
ATOM 1338 N N . LEU A 1 165 ? -3.515 18.542 13.604 1.00 67.88 165 LEU A N 1
ATOM 1339 C CA . LEU A 1 165 ? -2.504 18.182 12.604 1.00 67.88 165 LEU A CA 1
ATOM 1340 C C . LEU A 1 165 ? -2.101 19.370 11.719 1.00 67.88 165 LEU A C 1
ATOM 1342 O O . LEU A 1 165 ? -0.926 19.477 11.354 1.00 67.88 165 LEU A O 1
ATOM 1346 N N . GLU A 1 166 ? -3.047 20.246 11.376 1.00 66.88 166 GLU A N 1
ATOM 1347 C CA . GLU A 1 166 ? -2.788 21.464 10.600 1.00 66.88 166 GLU A CA 1
ATOM 1348 C C . GLU A 1 166 ? -1.995 22.499 11.410 1.00 66.88 166 GLU A C 1
ATOM 1350 O O . GLU A 1 166 ? -1.066 23.120 10.886 1.00 66.88 166 GLU A O 1
ATOM 1355 N N . ILE A 1 167 ? -2.290 22.632 12.708 1.00 61.50 167 ILE A N 1
ATOM 1356 C CA . ILE A 1 167 ? -1.550 23.514 13.623 1.00 61.50 167 ILE A CA 1
ATOM 1357 C C . ILE A 1 167 ? -0.094 23.045 13.780 1.00 61.50 167 ILE A C 1
ATOM 1359 O O . ILE A 1 167 ? 0.827 23.858 13.700 1.00 61.50 167 ILE A O 1
ATOM 1363 N N . GLU A 1 168 ? 0.145 21.737 13.939 1.00 58.88 168 GLU A N 1
ATOM 1364 C CA . GLU A 1 168 ? 1.501 21.170 14.038 1.00 58.88 168 GLU A CA 1
ATOM 1365 C C . GLU A 1 168 ? 2.298 21.233 12.714 1.00 58.88 168 GLU A C 1
ATOM 1367 O O . GLU A 1 168 ? 3.510 21.028 12.716 1.00 58.88 168 GLU A O 1
ATOM 1372 N N . GLN A 1 169 ? 1.665 21.511 11.566 1.00 54.88 169 GLN A N 1
ATOM 1373 C CA . GLN A 1 169 ? 2.372 21.730 10.292 1.00 54.88 169 GLN A CA 1
ATOM 1374 C C . GLN A 1 169 ? 2.940 23.143 10.123 1.00 54.88 169 GLN A C 1
ATOM 1376 O O . GLN A 1 169 ? 3.822 23.334 9.285 1.00 54.88 169 GLN A O 1
ATOM 1381 N N . GLN A 1 170 ? 2.438 24.116 10.886 1.00 45.91 170 GLN A N 1
ATOM 1382 C CA . GLN A 1 170 ? 2.815 25.530 10.775 1.00 45.91 170 GLN A CA 1
ATOM 1383 C C . GLN A 1 170 ? 3.828 25.984 11.843 1.00 45.91 170 GLN A C 1
ATOM 1385 O O . GLN A 1 170 ? 4.307 27.118 11.770 1.00 45.91 170 GLN A O 1
ATOM 1390 N N . ALA A 1 171 ? 4.147 25.120 12.813 1.00 42.59 171 ALA A N 1
ATOM 1391 C CA . ALA A 1 171 ? 5.115 25.346 13.892 1.00 42.59 171 ALA A CA 1
ATOM 1392 C C . ALA A 1 171 ? 6.483 24.716 13.584 1.00 42.59 171 ALA A C 1
ATOM 1394 O O . ALA A 1 171 ? 7.503 25.336 13.968 1.00 42.59 171 ALA A O 1
#

Foldseek 3Di:
DVLLVVLLPVVNVVVCLVVLVVCLVVDQDPVDVVSVSSVSSLVSNCVNVLQLLDAQVSVLVVLLVVQVVLLVVQVVCVVVVHHGDQSSPQQRDASLVVLLCCLVVPVLSSQVSVCSRPVVSVSSNVSSVVNSVLSVLLVVVCCVVCVPDRRRSVSVVPCVSVVVSVVVVVD